Protein AF-A0A8J7X0L6-F1 (afdb_monomer)

Radius of gyration: 11.34 Å; Cα contacts (8 Å, |Δi|>4): 161; chains: 1; bounding box: 28×29×25 Å

Mean predicted aligned error: 4.9 Å

pLDDT: mean 85.19, std 8.52, range [57.56, 94.56]

Nearest PDB structures (foldseek):
  1t6e-assembly1_X  TM=5.611E-01  e=4.929E+00  Triticum aestivum
  3hd8-assembly1_A  TM=5.721E-01  e=6.328E+00  Triticum aestivum
  1t6g-assembly1_A  TM=5.700E-01  e=6.735E+00  Triticum aestivum

Solvent-accessible surface area (backbone atoms only — not comparable to full-atom values): 4694 Å² total; per-residue (Å²): 100,66,36,31,38,25,40,17,76,89,76,75,44,46,28,40,34,29,74,83,59,22,24,37,71,52,39,49,67,52,47,51,40,54,76,70,50,47,83,64,68,81,52,88,54,80,46,82,42,66,65,65,70,81,59,30,51,68,27,30,39,30,52,43,89,45,76,44,71,72,34,65,70,62,39,56,54,51,54,54,67,38,74,110

Foldseek 3Di:
DKWFWFQQPVVRFIWIDDAQAAIDTDALVNVVCVQVQHPCRPPDHPDRDDDRVVRHHTQWMDDRNDIDGPNPVVCVVVNVVRND

Sequence (84 aa):
MRSYFVHNTEQDADYIVIPGKTALAATPKVLSEFLYAADLSTWPTEFEPDEPHSFGQIVAVLDGDHLQIIDSDLWEERRRSLEW

Secondary structure (DSSP, 8-state):
-EEEEEEETTTTEEEEEETTTEEEE--HHHHHHHHTT--GGGS--SB----GGGSSEEEEEEETTEEEES-HHHHHHHHHHT--

Structure (mmCIF, N/CA/C/O backbone):
data_AF-A0A8J7X0L6-F1
#
_entry.id   AF-A0A8J7X0L6-F1
#
loop_
_atom_site.group_PDB
_atom_site.id
_atom_site.type_symbol
_atom_site.label_atom_id
_atom_site.label_alt_id
_atom_site.label_comp_id
_atom_site.label_asym_id
_atom_site.label_entity_id
_atom_site.label_seq_id
_atom_site.pdbx_PDB_ins_code
_atom_site.Cartn_x
_atom_site.Cartn_y
_atom_site.Cartn_z
_atom_site.occupancy
_atom_site.B_iso_or_equiv
_atom_site.auth_seq_id
_atom_site.auth_comp_id
_atom_site.auth_asym_id
_atom_site.auth_atom_id
_atom_site.pdbx_PDB_model_num
ATOM 1 N N . MET A 1 1 ? 9.226 -4.948 -9.560 1.00 78.00 1 MET A N 1
ATOM 2 C CA . MET A 1 1 ? 8.831 -5.630 -8.304 1.00 78.00 1 MET A CA 1
ATOM 3 C C . MET A 1 1 ? 7.380 -5.276 -8.046 1.00 78.00 1 MET A C 1
ATOM 5 O O . MET A 1 1 ? 7.018 -4.157 -8.385 1.00 78.00 1 MET A O 1
ATOM 9 N N . ARG A 1 2 ? 6.563 -6.204 -7.532 1.00 86.88 2 ARG A N 1
ATOM 10 C CA . ARG A 1 2 ? 5.136 -5.954 -7.314 1.00 86.88 2 ARG A CA 1
ATOM 11 C C . ARG A 1 2 ? 4.851 -5.606 -5.855 1.00 86.88 2 ARG A C 1
ATOM 13 O O . ARG A 1 2 ? 5.211 -6.382 -4.971 1.00 86.88 2 ARG A O 1
ATOM 20 N N . SER A 1 3 ? 4.201 -4.477 -5.627 1.00 90.50 3 SER A N 1
ATOM 21 C CA . SER A 1 3 ? 3.737 -3.998 -4.326 1.00 90.50 3 SER A CA 1
ATOM 22 C C . SER A 1 3 ? 2.258 -3.625 -4.404 1.00 90.50 3 SER A C 1
ATOM 24 O O . SER A 1 3 ? 1.721 -3.351 -5.476 1.00 90.50 3 SER A O 1
ATOM 26 N N . TYR A 1 4 ? 1.580 -3.657 -3.266 1.00 92.25 4 TYR A N 1
ATOM 27 C CA . TYR A 1 4 ? 0.132 -3.502 -3.178 1.00 92.25 4 TYR A CA 1
ATOM 28 C C . TYR A 1 4 ? -0.192 -2.434 -2.149 1.00 92.25 4 TYR A C 1
ATOM 30 O O . TYR A 1 4 ? 0.327 -2.489 -1.039 1.00 92.25 4 TYR A O 1
ATOM 38 N N . PHE A 1 5 ? -1.067 -1.501 -2.502 1.00 93.31 5 PHE A N 1
ATOM 39 C CA . PHE A 1 5 ? -1.747 -0.661 -1.527 1.00 93.31 5 PHE A CA 1
ATOM 40 C C . PHE A 1 5 ? -3.002 -1.401 -1.072 1.00 93.31 5 PHE A C 1
ATOM 42 O O . PHE A 1 5 ? -3.890 -1.684 -1.883 1.00 93.31 5 PHE A O 1
ATOM 49 N N . VAL A 1 6 ? -3.064 -1.721 0.213 1.00 92.94 6 VAL A N 1
ATOM 50 C CA . VAL A 1 6 ? -4.147 -2.483 0.831 1.00 92.94 6 VAL A CA 1
ATOM 51 C C . VAL A 1 6 ? -4.789 -1.639 1.919 1.00 92.94 6 VAL A C 1
ATOM 53 O O . VAL A 1 6 ? -4.106 -1.160 2.820 1.00 92.94 6 VAL A O 1
ATOM 56 N N . HIS A 1 7 ? -6.105 -1.492 1.849 1.00 92.69 7 HIS A N 1
ATOM 57 C CA . HIS A 1 7 ? -6.904 -0.901 2.908 1.00 92.69 7 HIS A CA 1
ATOM 58 C C . HIS A 1 7 ? -7.453 -2.015 3.809 1.00 92.69 7 HIS A C 1
ATOM 60 O O . HIS A 1 7 ? -8.239 -2.859 3.368 1.00 92.69 7 HIS A O 1
ATOM 66 N N . ASN A 1 8 ? -7.033 -2.035 5.072 1.00 90.31 8 ASN A N 1
ATOM 67 C CA . ASN A 1 8 ? -7.572 -2.925 6.090 1.00 90.31 8 ASN A CA 1
ATOM 68 C C . ASN A 1 8 ? -8.850 -2.313 6.673 1.00 90.31 8 ASN A C 1
ATOM 70 O O . ASN A 1 8 ? -8.800 -1.422 7.520 1.00 90.31 8 ASN A O 1
ATOM 74 N N . THR A 1 9 ? -9.998 -2.835 6.248 1.00 85.12 9 THR A N 1
ATOM 75 C CA . THR A 1 9 ? -11.320 -2.365 6.684 1.00 85.12 9 THR A CA 1
ATOM 76 C C . THR A 1 9 ? -11.631 -2.670 8.150 1.00 85.12 9 THR A C 1
ATOM 78 O O . THR A 1 9 ? -12.477 -2.007 8.738 1.00 85.12 9 THR A O 1
ATOM 81 N N . GLU A 1 10 ? -11.002 -3.687 8.748 1.00 86.31 10 GLU A N 1
ATOM 82 C CA . GLU A 1 10 ? -11.252 -4.063 10.149 1.00 86.31 10 GLU A CA 1
ATOM 83 C C . GLU A 1 10 ? -10.572 -3.101 11.126 1.00 86.31 10 GLU A C 1
ATOM 85 O O . GLU A 1 10 ? -11.127 -2.785 12.177 1.00 86.31 10 GLU A O 1
ATOM 90 N N . GLN A 1 11 ? -9.374 -2.637 10.773 1.00 84.50 11 GLN A N 1
ATOM 91 C CA . GLN A 1 11 ? -8.578 -1.709 11.579 1.00 84.50 11 GLN A CA 1
ATOM 92 C C . GLN A 1 11 ? -8.719 -0.249 11.129 1.00 84.50 11 GLN A C 1
ATOM 94 O O . GLN A 1 11 ? -8.171 0.629 11.790 1.00 84.50 11 GLN A O 1
ATOM 99 N N . ASP A 1 12 ? -9.433 -0.004 10.023 1.00 87.12 12 ASP A N 1
ATOM 100 C CA . ASP A 1 12 ? -9.486 1.282 9.313 1.00 87.12 12 ASP A CA 1
ATOM 101 C C . ASP A 1 12 ? -8.078 1.868 9.109 1.00 87.12 12 ASP A C 1
ATOM 103 O O . ASP A 1 12 ? -7.779 3.008 9.458 1.00 87.12 12 ASP A O 1
ATOM 107 N N . ALA A 1 13 ? -7.179 1.032 8.588 1.00 88.50 13 ALA A N 1
ATOM 108 C CA . ALA A 1 13 ? -5.766 1.352 8.426 1.00 88.50 13 ALA A CA 1
ATOM 109 C C . ALA A 1 13 ? -5.266 0.938 7.043 1.00 88.50 13 ALA A C 1
ATOM 111 O O . ALA A 1 13 ? -5.686 -0.075 6.486 1.00 88.50 13 ALA A O 1
ATOM 112 N N . ASP A 1 14 ? -4.336 1.711 6.496 1.00 91.62 14 ASP A N 1
ATOM 113 C CA . ASP A 1 14 ? -3.788 1.497 5.163 1.00 91.62 14 ASP A CA 1
ATOM 114 C C . ASP A 1 14 ? -2.376 0.912 5.248 1.00 91.62 14 ASP A C 1
ATOM 116 O O . ASP A 1 14 ? -1.582 1.288 6.113 1.00 91.62 14 ASP A O 1
ATOM 120 N N . TYR A 1 15 ? -2.042 0.007 4.331 1.00 90.94 15 TYR A N 1
ATOM 121 C CA . TYR A 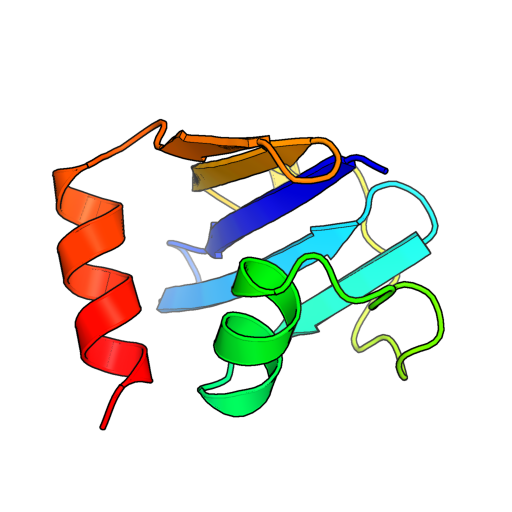1 15 ? -0.759 -0.688 4.294 1.00 90.94 15 TYR A CA 1
ATOM 122 C C . TYR A 1 15 ? -0.207 -0.786 2.874 1.00 90.94 15 TYR A C 1
ATOM 124 O O . TYR A 1 15 ? -0.939 -0.992 1.907 1.00 90.94 15 TYR A O 1
ATOM 132 N N . ILE A 1 16 ? 1.117 -0.713 2.756 1.00 91.12 16 ILE A N 1
ATOM 133 C CA . ILE A 1 16 ? 1.852 -1.129 1.565 1.00 91.12 16 ILE A CA 1
ATOM 134 C C . ILE A 1 16 ? 2.412 -2.524 1.811 1.00 91.12 16 ILE A C 1
ATOM 136 O O . ILE A 1 16 ? 3.257 -2.717 2.685 1.00 91.12 16 ILE A O 1
ATOM 140 N N . VAL A 1 17 ? 1.963 -3.494 1.020 1.00 90.31 17 VAL A N 1
ATOM 141 C CA . VAL A 1 17 ? 2.357 -4.899 1.135 1.00 90.31 17 VAL A CA 1
ATOM 142 C C . VAL A 1 17 ? 3.256 -5.287 -0.033 1.00 90.31 17 VAL A C 1
ATOM 144 O O . VAL A 1 17 ? 2.916 -5.099 -1.202 1.00 90.31 17 VAL A O 1
ATOM 147 N N . ILE A 1 18 ? 4.407 -5.871 0.283 1.00 88.50 18 ILE A N 1
ATOM 148 C CA . ILE A 1 18 ? 5.337 -6.493 -0.659 1.00 88.50 18 ILE A CA 1
ATOM 149 C C . ILE A 1 18 ? 5.361 -7.988 -0.331 1.00 88.50 18 ILE A C 1
ATOM 151 O O . ILE A 1 18 ? 5.973 -8.378 0.671 1.00 88.50 18 ILE A O 1
ATOM 155 N N . PRO A 1 19 ? 4.700 -8.837 -1.140 1.00 84.25 19 PRO A N 1
ATOM 156 C CA . PRO A 1 19 ? 4.534 -10.246 -0.810 1.00 84.25 19 PRO A CA 1
ATOM 157 C C . PRO A 1 19 ? 5.866 -10.950 -0.573 1.00 84.25 19 PRO A C 1
ATOM 159 O O . PRO A 1 19 ? 6.806 -10.804 -1.360 1.00 84.25 19 PRO A O 1
ATOM 162 N N . GLY A 1 20 ? 5.935 -11.713 0.519 1.00 79.50 20 GLY A N 1
ATOM 163 C CA . GLY A 1 20 ? 7.128 -12.463 0.908 1.00 79.50 20 GLY A CA 1
ATOM 164 C C . GLY A 1 20 ? 8.318 -11.599 1.335 1.00 79.50 20 GLY A C 1
ATOM 165 O O . GLY A 1 20 ? 9.429 -12.120 1.418 1.00 79.50 20 GLY A O 1
ATOM 166 N N . LYS A 1 21 ? 8.122 -10.292 1.566 1.00 83.69 21 LYS A N 1
ATOM 167 C CA . LYS A 1 21 ? 9.185 -9.392 2.029 1.00 83.69 21 LYS A CA 1
ATOM 168 C C . LYS A 1 21 ? 8.780 -8.535 3.226 1.00 83.69 21 LYS A C 1
ATOM 170 O O . LYS A 1 21 ? 9.413 -8.627 4.271 1.00 83.69 21 LYS A O 1
ATOM 175 N N . THR A 1 22 ? 7.783 -7.664 3.077 1.00 86.50 22 THR A N 1
ATOM 176 C CA . THR A 1 22 ? 7.442 -6.683 4.120 1.00 86.50 22 THR A CA 1
ATOM 177 C C . THR A 1 22 ? 6.049 -6.102 3.935 1.00 86.50 22 THR A C 1
ATOM 179 O O . THR A 1 22 ? 5.579 -5.960 2.804 1.00 86.50 22 THR A O 1
ATOM 182 N N . ALA A 1 23 ? 5.398 -5.759 5.043 1.00 87.62 23 ALA A N 1
ATOM 183 C CA . ALA A 1 23 ? 4.242 -4.881 5.077 1.00 87.62 23 ALA A CA 1
ATOM 184 C C . ALA A 1 23 ? 4.556 -3.669 5.958 1.00 87.62 23 ALA A C 1
ATOM 186 O O . ALA A 1 23 ? 5.119 -3.801 7.050 1.00 87.62 23 ALA A O 1
ATOM 187 N N . LEU A 1 24 ? 4.195 -2.495 5.453 1.00 89.19 24 LEU A N 1
ATOM 188 C CA . LEU A 1 24 ? 4.456 -1.197 6.066 1.00 89.19 24 LEU A CA 1
ATOM 189 C C . LEU A 1 24 ? 3.133 -0.450 6.199 1.00 89.19 24 LEU A C 1
ATOM 191 O O . LEU A 1 24 ? 2.369 -0.427 5.232 1.00 89.19 24 LEU A O 1
ATOM 195 N N . ALA A 1 25 ? 2.865 0.202 7.328 1.00 90.19 25 ALA A N 1
ATOM 196 C CA . ALA A 1 25 ? 1.755 1.144 7.405 1.00 90.19 25 ALA A CA 1
ATOM 197 C C . ALA A 1 25 ? 1.926 2.244 6.347 1.00 90.19 25 ALA A C 1
ATOM 199 O O . ALA A 1 25 ? 3.001 2.842 6.185 1.00 90.19 25 ALA A O 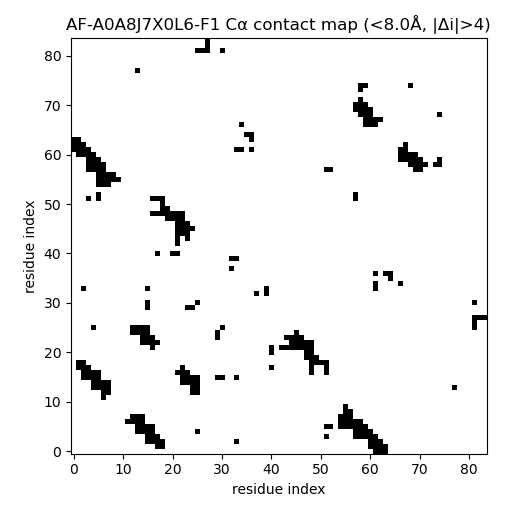1
ATOM 200 N N . ALA A 1 26 ? 0.857 2.515 5.605 1.00 89.31 26 ALA A N 1
ATOM 201 C CA . ALA A 1 26 ? 0.832 3.570 4.614 1.00 89.31 26 ALA A CA 1
ATOM 202 C C . ALA A 1 26 ? 0.791 4.913 5.347 1.00 89.31 26 ALA A C 1
ATOM 204 O O . ALA A 1 26 ? -0.237 5.383 5.813 1.00 89.31 26 ALA A O 1
ATOM 205 N N . THR A 1 27 ? 1.964 5.520 5.475 1.00 90.00 27 THR A N 1
ATOM 206 C CA . THR A 1 27 ? 2.149 6.896 5.943 1.00 90.00 27 THR A CA 1
ATOM 207 C C . THR A 1 27 ? 2.360 7.815 4.738 1.00 90.00 27 THR A C 1
ATOM 209 O O . THR A 1 27 ? 2.721 7.313 3.670 1.00 90.00 27 THR A O 1
ATOM 212 N N . PRO A 1 28 ? 2.248 9.151 4.879 1.00 90.06 28 PRO A N 1
ATOM 213 C CA . PRO A 1 28 ? 2.534 10.082 3.780 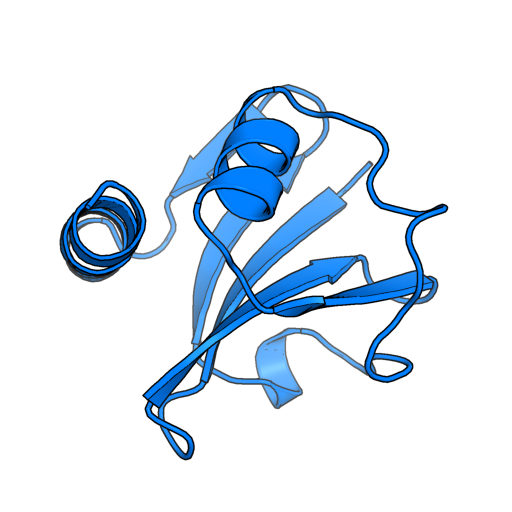1.00 90.06 28 PRO A CA 1
ATOM 214 C C . PRO A 1 28 ? 3.891 9.812 3.106 1.00 90.06 28 PRO A C 1
ATOM 216 O O . PRO A 1 28 ? 4.020 9.806 1.882 1.00 90.06 28 PRO A O 1
ATOM 219 N N . LYS A 1 29 ? 4.911 9.503 3.920 1.00 89.38 29 LYS A N 1
ATOM 220 C CA . LYS A 1 29 ? 6.254 9.156 3.445 1.00 89.38 29 LYS A CA 1
ATOM 221 C C . LYS A 1 29 ? 6.262 7.832 2.679 1.00 89.38 29 LYS A C 1
ATOM 223 O O . LYS A 1 29 ? 6.789 7.781 1.576 1.00 89.38 29 LYS A O 1
ATOM 228 N N . VAL A 1 30 ? 5.694 6.772 3.253 1.00 90.00 30 VAL A N 1
ATOM 229 C CA . VAL A 1 30 ? 5.679 5.435 2.633 1.00 90.00 30 VAL A CA 1
ATOM 230 C C . VAL A 1 30 ? 4.861 5.435 1.340 1.00 90.00 30 VAL A C 1
ATOM 232 O O . VAL A 1 30 ? 5.291 4.847 0.353 1.00 90.00 30 VAL A O 1
ATOM 235 N N . LEU A 1 31 ? 3.729 6.141 1.312 1.00 90.25 31 LEU A N 1
ATOM 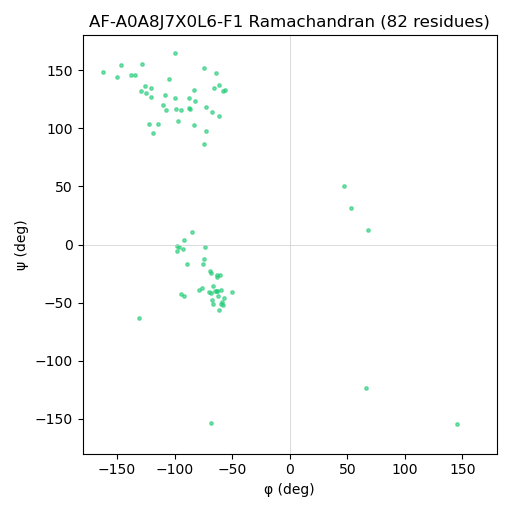236 C CA . LEU A 1 31 ? 2.907 6.310 0.117 1.00 90.25 31 LEU A CA 1
ATOM 237 C C . LEU A 1 31 ? 3.664 7.047 -0.991 1.00 90.25 31 LEU A C 1
ATOM 239 O O . LEU A 1 31 ? 3.626 6.620 -2.141 1.00 90.25 31 LEU A O 1
ATOM 243 N N . SER A 1 32 ? 4.378 8.124 -0.653 1.00 90.25 32 SER A N 1
ATOM 244 C CA . SER A 1 32 ? 5.235 8.828 -1.611 1.00 90.25 32 SER A CA 1
ATOM 245 C C . SER A 1 32 ? 6.289 7.886 -2.196 1.00 90.25 32 SER A C 1
ATOM 247 O O . SER A 1 32 ? 6.388 7.758 -3.411 1.00 90.25 32 SER A O 1
ATOM 249 N N . GLU A 1 33 ? 7.042 7.179 -1.353 1.00 90.31 33 GLU A N 1
ATOM 250 C CA . GLU A 1 33 ? 8.072 6.229 -1.799 1.00 90.31 33 GLU A CA 1
ATOM 251 C C . GLU A 1 33 ? 7.490 5.103 -2.669 1.00 90.31 33 GLU A C 1
ATOM 253 O O . GLU A 1 33 ? 8.078 4.737 -3.686 1.00 90.31 33 GLU A O 1
ATOM 258 N N . PHE A 1 34 ? 6.305 4.598 -2.316 1.00 88.62 34 PHE A N 1
ATOM 259 C CA . PHE A 1 34 ? 5.556 3.644 -3.130 1.00 88.62 34 PHE A CA 1
ATOM 260 C C . PHE A 1 34 ? 5.248 4.225 -4.515 1.00 88.62 34 PHE A C 1
ATOM 262 O O . PHE A 1 34 ? 5.566 3.598 -5.517 1.00 88.62 34 PHE A O 1
ATOM 269 N N . LEU A 1 35 ? 4.710 5.443 -4.604 1.00 87.50 35 LEU A N 1
ATOM 270 C CA . LEU A 1 35 ? 4.385 6.085 -5.886 1.00 87.50 35 LEU A CA 1
ATOM 271 C C . LEU A 1 35 ? 5.610 6.352 -6.772 1.00 87.50 35 LEU A C 1
ATOM 273 O O . LEU A 1 35 ? 5.481 6.351 -7.994 1.00 87.50 35 LEU A O 1
ATOM 277 N N . TYR A 1 36 ? 6.788 6.547 -6.178 1.00 87.25 36 TYR A N 1
ATOM 278 C CA . TYR A 1 36 ? 8.056 6.687 -6.901 1.00 87.25 36 TYR A CA 1
ATOM 279 C C . TYR A 1 36 ? 8.731 5.348 -7.237 1.00 87.25 36 TYR A C 1
ATOM 281 O O . TYR A 1 36 ? 9.889 5.346 -7.653 1.00 87.25 36 TYR A O 1
ATOM 289 N N . ALA A 1 37 ? 8.037 4.219 -7.052 1.00 79.56 37 ALA A N 1
ATOM 290 C CA . ALA A 1 37 ? 8.573 2.876 -7.275 1.00 79.56 37 ALA A CA 1
ATOM 291 C C . ALA A 1 37 ? 9.890 2.606 -6.521 1.00 79.56 37 ALA A C 1
ATOM 293 O O . ALA A 1 37 ? 10.741 1.835 -6.976 1.00 79.56 37 ALA A O 1
ATOM 294 N N . ALA A 1 38 ? 10.063 3.227 -5.348 1.00 80.00 38 ALA A N 1
ATOM 295 C CA . ALA A 1 38 ? 11.223 2.992 -4.504 1.00 80.00 38 ALA A CA 1
ATOM 296 C C . ALA A 1 38 ? 11.244 1.538 -4.007 1.00 80.00 38 ALA A C 1
ATOM 298 O O . ALA A 1 38 ? 10.203 0.922 -3.751 1.00 80.00 38 ALA A O 1
ATOM 299 N N . ASP A 1 39 ? 12.445 0.981 -3.819 1.00 81.25 39 ASP A N 1
ATOM 300 C CA . ASP A 1 39 ? 12.582 -0.347 -3.224 1.00 81.25 39 ASP A CA 1
ATOM 301 C C . ASP A 1 39 ? 12.320 -0.282 -1.712 1.00 81.25 39 ASP A C 1
ATOM 303 O O . ASP A 1 39 ? 13.218 -0.137 -0.883 1.00 81.25 39 ASP A O 1
ATOM 307 N N . LEU A 1 40 ? 11.044 -0.401 -1.355 1.00 82.25 40 LEU A N 1
ATOM 308 C CA . LEU A 1 40 ? 10.573 -0.450 0.028 1.00 82.25 40 LEU A CA 1
ATOM 309 C C . LEU A 1 40 ? 10.887 -1.787 0.714 1.00 82.25 40 LEU A C 1
ATOM 311 O O . LEU A 1 40 ? 10.612 -1.962 1.895 1.00 82.25 40 LEU A O 1
ATOM 315 N N . SER A 1 41 ? 11.483 -2.748 0.005 1.00 77.19 41 SER A N 1
ATOM 316 C CA . SER A 1 41 ? 11.647 -4.102 0.529 1.00 77.19 41 SER A CA 1
ATOM 317 C C . SER A 1 41 ? 12.726 -4.273 1.590 1.00 77.19 41 SER A C 1
ATOM 319 O O . SER A 1 41 ? 12.779 -5.306 2.251 1.00 77.19 41 SER A O 1
ATOM 321 N N . THR A 1 42 ? 13.569 -3.260 1.758 1.00 78.88 42 THR A N 1
ATOM 322 C CA . THR A 1 42 ? 14.621 -3.205 2.781 1.00 78.88 42 THR A CA 1
ATOM 323 C C . THR A 1 42 ? 14.205 -2.419 4.024 1.00 78.88 42 THR A C 1
ATOM 325 O O . THR A 1 42 ? 14.992 -2.291 4.963 1.00 78.88 42 THR A O 1
ATOM 328 N N . TRP A 1 43 ? 12.989 -1.868 4.037 1.00 82.19 43 TRP A N 1
ATOM 329 C CA . TRP A 1 43 ? 12.503 -1.051 5.141 1.00 82.19 43 TRP A CA 1
ATOM 330 C C . TRP A 1 43 ? 12.139 -1.919 6.350 1.00 82.19 43 TRP A C 1
ATOM 332 O O . TRP A 1 43 ? 11.801 -3.093 6.182 1.00 82.19 43 TRP A O 1
ATOM 342 N N . PRO A 1 44 ? 12.226 -1.364 7.574 1.00 71.81 44 PRO A N 1
ATOM 343 C CA . PRO A 1 44 ? 11.869 -2.094 8.780 1.00 71.81 44 PRO A CA 1
ATOM 344 C C . PRO A 1 44 ? 10.395 -2.496 8.716 1.00 71.81 44 PRO A C 1
ATOM 346 O O . PRO A 1 44 ? 9.503 -1.654 8.762 1.00 71.81 44 PRO A O 1
ATOM 349 N N . THR A 1 45 ? 10.180 -3.798 8.578 1.00 69.19 45 THR A N 1
ATOM 350 C CA . THR A 1 45 ? 8.871 -4.435 8.514 1.00 69.19 45 THR A CA 1
ATOM 351 C C . THR A 1 45 ? 8.134 -4.294 9.841 1.00 69.19 45 THR A C 1
ATOM 353 O O . THR A 1 45 ? 8.716 -4.569 10.891 1.00 69.19 45 THR A O 1
ATOM 356 N N . GLU A 1 46 ? 6.851 -3.929 9.804 1.00 65.69 46 GLU A N 1
ATOM 357 C CA . GLU A 1 46 ? 6.006 -3.989 11.005 1.00 65.69 46 GLU A CA 1
ATOM 358 C C . GLU A 1 46 ? 5.543 -5.426 11.280 1.00 65.69 46 GLU A C 1
ATOM 360 O O . GLU A 1 46 ? 5.575 -5.862 12.428 1.00 65.69 46 GLU A O 1
ATOM 365 N N . PHE A 1 47 ? 5.204 -6.191 10.232 1.00 69.38 47 PHE A N 1
ATOM 366 C CA . PHE A 1 47 ? 4.841 -7.615 10.305 1.00 69.38 47 PHE A CA 1
ATOM 367 C C . PHE A 1 47 ? 5.217 -8.347 9.008 1.00 69.38 47 PHE A C 1
ATOM 369 O O . PHE A 1 47 ? 5.112 -7.759 7.933 1.00 69.38 47 PHE A O 1
ATOM 376 N N . GLU A 1 48 ? 5.654 -9.611 9.078 1.00 64.88 48 GLU A N 1
ATOM 377 C CA . GLU A 1 48 ? 5.866 -10.440 7.879 1.00 64.88 48 GLU A CA 1
ATOM 378 C C . GLU A 1 48 ? 4.509 -10.733 7.220 1.00 64.88 48 GLU A C 1
ATOM 380 O O . GLU A 1 48 ? 3.678 -11.396 7.844 1.00 64.88 48 GLU A O 1
ATOM 385 N N . PRO A 1 49 ? 4.234 -10.230 6.001 1.00 63.59 49 PRO A N 1
ATOM 386 C CA . PRO A 1 49 ? 2.925 -10.421 5.413 1.00 63.59 49 PRO A CA 1
ATOM 387 C C . PRO A 1 49 ? 2.794 -11.773 4.715 1.00 63.59 49 PRO A C 1
ATOM 389 O O . PRO A 1 49 ? 3.625 -12.139 3.879 1.00 63.59 49 PRO A O 1
ATOM 392 N N . ASP A 1 50 ? 1.684 -12.450 5.006 1.00 67.94 50 ASP A N 1
ATOM 393 C CA . ASP A 1 50 ? 1.084 -13.479 4.154 1.00 67.94 50 ASP A CA 1
ATOM 394 C C . ASP A 1 50 ? 0.519 -12.851 2.850 1.00 67.94 50 ASP A C 1
ATOM 396 O O . ASP A 1 50 ? 0.999 -11.825 2.357 1.00 67.94 50 ASP A O 1
ATOM 400 N N . GLU A 1 51 ? -0.491 -13.462 2.227 1.00 72.06 51 GLU A N 1
ATOM 401 C CA . GLU A 1 51 ? -1.103 -12.936 1.004 1.00 72.06 51 GLU A CA 1
ATOM 402 C C . GLU A 1 51 ? -1.736 -11.542 1.219 1.00 72.06 51 GLU A C 1
ATOM 404 O O . GLU A 1 51 ? -2.446 -11.330 2.202 1.00 72.06 51 GLU A O 1
ATOM 409 N N . PRO A 1 52 ? -1.564 -10.584 0.283 1.00 68.00 52 PRO A N 1
ATOM 410 C CA . PRO A 1 52 ? -2.054 -9.207 0.434 1.00 68.00 52 PRO A CA 1
ATOM 411 C C . PRO A 1 52 ? -3.578 -9.110 0.598 1.00 68.00 52 PRO A C 1
ATOM 413 O O . PRO A 1 52 ? -4.069 -8.184 1.234 1.00 68.00 52 PRO A O 1
ATOM 416 N N .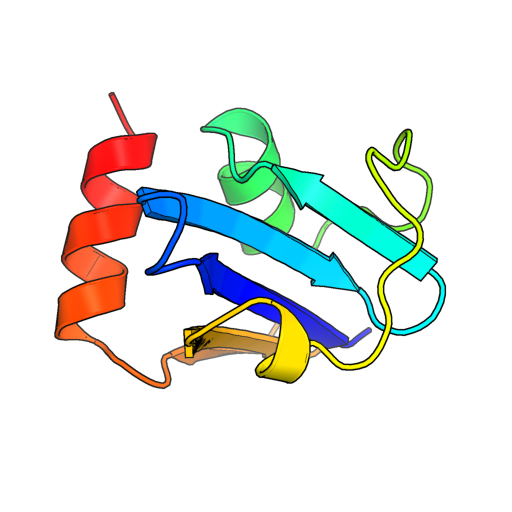 HIS A 1 53 ? -4.326 -10.087 0.082 1.00 70.50 53 HIS A N 1
ATOM 417 C CA . HIS A 1 53 ? -5.779 -10.180 0.250 1.00 70.50 53 HIS A CA 1
ATOM 418 C C . HIS A 1 53 ? -6.200 -10.510 1.690 1.00 70.50 53 HIS A C 1
ATOM 420 O O . HIS A 1 53 ? -7.320 -10.196 2.083 1.00 70.50 53 HIS A O 1
ATOM 426 N N . SER A 1 54 ? -5.317 -11.120 2.484 1.00 73.75 54 SER A N 1
ATOM 427 C CA . SER A 1 54 ? -5.577 -11.427 3.895 1.00 73.75 54 SER A CA 1
ATOM 428 C C . SER A 1 54 ? -5.497 -10.188 4.789 1.00 73.75 54 SER A C 1
ATOM 430 O O . SER A 1 54 ? -5.989 -10.219 5.911 1.00 73.75 54 SER A O 1
ATOM 432 N N . PHE A 1 55 ? -4.896 -9.096 4.304 1.00 72.25 55 PHE A N 1
ATOM 433 C CA . PHE A 1 55 ? -4.772 -7.833 5.039 1.00 72.25 55 PHE A CA 1
ATOM 434 C C . PHE A 1 55 ? -5.951 -6.887 4.820 1.00 72.25 55 PHE A C 1
ATOM 436 O O . PHE A 1 55 ? -6.115 -5.946 5.593 1.00 72.25 55 PHE A O 1
ATOM 443 N N . GLY A 1 56 ? -6.756 -7.108 3.780 1.00 85.19 56 GLY A N 1
ATOM 444 C CA . GLY A 1 56 ? -7.892 -6.258 3.456 1.00 85.19 56 GLY A CA 1
ATOM 445 C C . GLY A 1 56 ? -8.130 -6.117 1.958 1.00 85.19 56 GLY A C 1
ATOM 446 O O . GLY A 1 56 ? -7.773 -6.978 1.150 1.00 85.19 56 GLY A O 1
ATOM 447 N N . GLN A 1 57 ? -8.756 -5.006 1.583 1.00 90.50 57 GLN A N 1
ATOM 448 C CA . GLN A 1 57 ? -9.104 -4.697 0.205 1.00 90.50 57 GLN A CA 1
ATOM 449 C C . GLN A 1 57 ? -7.903 -4.105 -0.536 1.00 90.50 57 GLN A C 1
ATOM 451 O O . GLN A 1 57 ? -7.352 -3.080 -0.142 1.00 90.50 57 GLN A O 1
ATOM 456 N N . ILE A 1 58 ? -7.516 -4.724 -1.651 1.00 92.06 58 ILE A N 1
ATOM 457 C CA . ILE A 1 58 ? -6.483 -4.176 -2.536 1.00 92.06 58 ILE A CA 1
ATOM 458 C C . ILE A 1 58 ? -7.066 -2.981 -3.290 1.00 92.06 58 ILE A C 1
ATOM 460 O O . ILE A 1 58 ? -8.002 -3.128 -4.073 1.00 92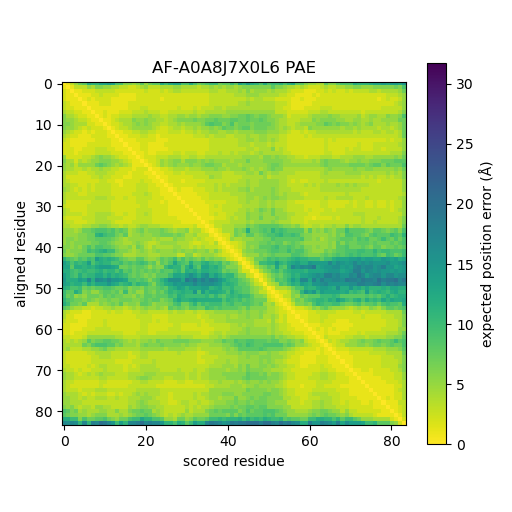.06 58 ILE A O 1
ATOM 464 N N . VAL A 1 59 ? -6.477 -1.810 -3.076 1.00 94.00 59 VAL A N 1
ATOM 465 C CA . VAL A 1 59 ? -6.895 -0.544 -3.692 1.00 94.00 59 VAL A CA 1
ATOM 466 C C . VAL A 1 59 ? -6.094 -0.274 -4.959 1.00 94.00 59 VAL A C 1
ATOM 468 O O . VAL A 1 59 ? -6.645 0.137 -5.979 1.00 94.00 59 VAL A O 1
ATOM 471 N N . ALA A 1 60 ? -4.785 -0.523 -4.911 1.00 94.06 60 ALA A N 1
ATOM 472 C CA . ALA A 1 60 ? -3.885 -0.324 -6.036 1.00 94.06 60 ALA A CA 1
ATOM 473 C C . ALA A 1 60 ? -2.755 -1.354 -6.031 1.00 94.06 60 ALA A C 1
ATOM 475 O O . ALA A 1 60 ? -2.362 -1.886 -4.992 1.00 94.06 60 ALA A O 1
ATOM 476 N N . VAL A 1 61 ? -2.212 -1.612 -7.212 1.00 93.44 61 VAL A N 1
ATOM 477 C CA . VAL A 1 61 ? -1.067 -2.487 -7.442 1.00 93.44 61 VAL A CA 1
ATOM 478 C C . VAL A 1 61 ? -0.020 -1.688 -8.193 1.00 93.44 61 VAL A C 1
ATOM 480 O O . VAL A 1 61 ? -0.322 -1.068 -9.207 1.00 93.44 61 VAL A O 1
ATOM 483 N N . LEU A 1 62 ? 1.213 -1.718 -7.717 1.00 91.19 62 LEU A N 1
ATOM 484 C CA . LEU A 1 62 ? 2.356 -1.162 -8.418 1.00 91.19 62 LEU A CA 1
ATOM 485 C C . LEU A 1 62 ? 3.241 -2.310 -8.894 1.00 91.19 62 LEU A C 1
ATOM 487 O O . LEU A 1 62 ? 3.726 -3.104 -8.090 1.00 91.19 62 LEU A O 1
ATOM 491 N N . ASP A 1 63 ? 3.442 -2.415 -10.203 1.00 89.44 63 ASP A N 1
ATOM 492 C CA . ASP A 1 63 ? 4.294 -3.423 -10.833 1.00 89.44 63 ASP A CA 1
ATOM 493 C C . ASP A 1 63 ? 5.431 -2.719 -11.588 1.00 89.44 63 ASP A C 1
ATOM 495 O O . ASP A 1 63 ? 5.262 -2.232 -12.705 1.00 89.44 63 ASP A O 1
ATOM 499 N N . GLY A 1 64 ? 6.592 -2.595 -10.934 1.00 84.06 64 GLY A N 1
ATOM 500 C CA . GLY A 1 64 ? 7.663 -1.721 -11.433 1.00 84.06 64 GLY A CA 1
ATOM 501 C C . GLY A 1 64 ? 7.232 -0.254 -11.371 1.00 84.06 64 GLY A C 1
ATOM 502 O O . GLY A 1 64 ? 6.845 0.209 -10.307 1.00 84.06 64 GLY A O 1
ATOM 503 N N . ASP A 1 65 ? 7.265 0.449 -12.501 1.00 84.62 65 ASP A N 1
ATOM 504 C CA . ASP A 1 65 ? 6.802 1.840 -12.633 1.00 84.62 65 ASP A CA 1
ATOM 505 C C . ASP A 1 65 ? 5.322 1.947 -13.051 1.00 84.62 65 ASP A C 1
ATOM 507 O O . ASP A 1 65 ? 4.812 3.037 -13.316 1.00 84.62 65 ASP A O 1
ATOM 511 N N . HIS A 1 66 ? 4.617 0.816 -13.166 1.00 89.12 66 HIS A N 1
ATOM 512 C CA . HIS A 1 66 ? 3.221 0.798 -13.584 1.00 89.12 66 HIS A CA 1
ATOM 513 C C . HIS A 1 66 ? 2.283 0.726 -12.380 1.00 89.12 66 HIS A C 1
ATOM 515 O O . HIS A 1 66 ? 2.136 -0.329 -11.759 1.00 89.12 66 HIS A O 1
ATOM 521 N N . LEU A 1 67 ? 1.629 1.848 -12.068 1.00 91.56 67 LEU A N 1
ATOM 522 C CA . LEU A 1 67 ? 0.569 1.907 -11.066 1.00 91.56 67 LEU A CA 1
ATOM 523 C C . LEU A 1 67 ? -0.779 1.561 -11.705 1.00 91.56 67 LEU A C 1
ATOM 525 O O . LEU A 1 67 ? -1.284 2.292 -12.558 1.00 91.56 67 LEU A O 1
ATOM 529 N N . GLN A 1 68 ? -1.380 0.473 -11.245 1.00 94.00 68 GLN A N 1
ATOM 530 C CA . GLN A 1 68 ? -2.730 0.055 -11.585 1.00 94.00 68 GLN A CA 1
ATOM 531 C C . GLN A 1 68 ? -3.653 0.283 -10.385 1.00 94.00 68 GLN A C 1
ATOM 533 O O . GLN A 1 68 ? -3.508 -0.350 -9.342 1.00 94.00 68 GLN A O 1
ATOM 538 N N . ILE A 1 69 ? -4.632 1.168 -10.543 1.00 94.56 69 ILE A N 1
ATOM 539 C CA . ILE A 1 69 ? -5.656 1.424 -9.526 1.00 94.56 69 ILE A CA 1
ATOM 540 C C . ILE A 1 69 ? -6.801 0.427 -9.744 1.00 94.56 69 ILE A C 1
ATOM 542 O O . ILE A 1 69 ? -7.311 0.307 -10.859 1.00 94.56 69 ILE A O 1
ATOM 546 N N . ILE A 1 70 ? -7.162 -0.317 -8.700 1.00 94.19 70 ILE A N 1
ATOM 547 C CA . ILE A 1 70 ? -8.226 -1.332 -8.716 1.00 94.19 70 ILE A CA 1
ATOM 548 C C . ILE A 1 70 ? -9.556 -0.713 -8.288 1.00 94.19 70 ILE A C 1
ATOM 550 O O . ILE A 1 70 ? -10.573 -0.949 -8.935 1.00 94.19 70 ILE A O 1
ATOM 554 N N . ASP A 1 71 ? -9.529 0.103 -7.234 1.00 93.25 71 ASP A N 1
ATOM 555 C CA . ASP A 1 71 ? -10.682 0.847 -6.727 1.00 93.25 71 ASP A CA 1
ATOM 556 C C . ASP A 1 71 ? -10.352 2.343 -6.731 1.00 93.25 71 ASP A C 1
ATOM 558 O O . ASP A 1 71 ? -9.560 2.823 -5.919 1.00 93.25 71 ASP A O 1
ATOM 562 N N . SER A 1 72 ? -10.896 3.068 -7.710 1.00 92.00 72 SER A N 1
ATOM 563 C CA . SER A 1 72 ? -10.601 4.487 -7.926 1.00 92.00 72 SER A CA 1
ATOM 564 C C . SER A 1 72 ? -11.143 5.385 -6.823 1.00 92.00 72 SER A C 1
ATOM 566 O O . SER A 1 72 ? -10.438 6.295 -6.391 1.00 92.00 72 SER A O 1
ATOM 568 N N . ASP A 1 73 ? -12.362 5.122 -6.355 1.00 93.19 73 ASP A N 1
ATO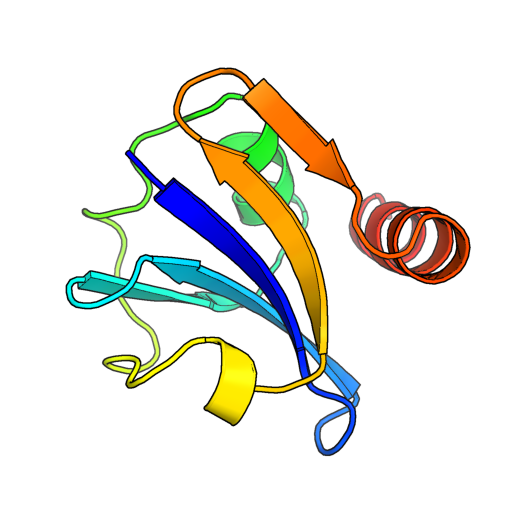M 569 C CA . ASP A 1 73 ? -13.014 5.932 -5.328 1.00 93.19 73 ASP A CA 1
ATOM 570 C C . ASP A 1 73 ? -12.283 5.785 -3.990 1.00 93.19 73 ASP A C 1
ATOM 572 O O . ASP A 1 73 ? -11.911 6.782 -3.363 1.00 93.19 73 ASP A O 1
ATOM 576 N N . LEU A 1 74 ? -11.983 4.542 -3.595 1.00 91.19 74 LEU A N 1
ATOM 577 C CA . LEU A 1 74 ? -11.244 4.269 -2.364 1.00 91.19 74 LEU A CA 1
ATOM 578 C C . LEU A 1 74 ? -9.798 4.774 -2.448 1.00 91.19 74 LEU A C 1
ATOM 580 O O . LEU A 1 74 ? -9.265 5.294 -1.469 1.00 91.19 74 LEU A O 1
ATOM 584 N N . TRP A 1 75 ? -9.167 4.683 -3.622 1.00 92.44 75 TRP A N 1
ATOM 585 C CA . TRP A 1 75 ? -7.840 5.252 -3.852 1.00 92.44 75 TRP A CA 1
ATOM 586 C C . TRP A 1 75 ? -7.815 6.759 -3.622 1.00 92.44 75 TRP A C 1
ATOM 588 O O . TRP 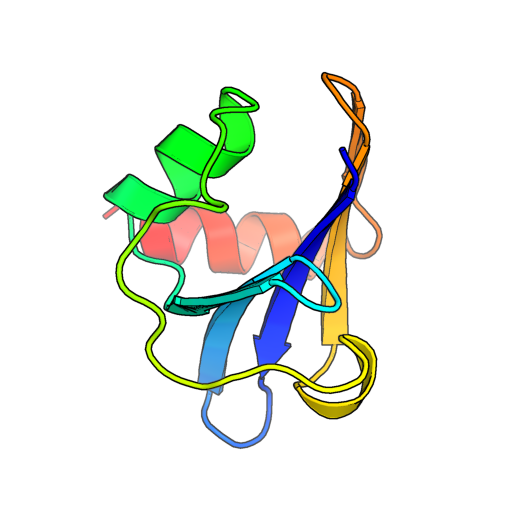A 1 75 ? -6.958 7.249 -2.887 1.00 92.44 75 TRP A O 1
ATOM 598 N N . GLU A 1 76 ? -8.732 7.510 -4.234 1.00 92.25 76 GLU A N 1
ATOM 599 C CA . GLU A 1 76 ? -8.767 8.965 -4.079 1.00 92.25 76 GLU A CA 1
ATOM 600 C C . GLU A 1 76 ? -9.032 9.384 -2.632 1.00 92.25 76 GLU A C 1
ATOM 602 O O . GLU A 1 76 ? -8.392 10.323 -2.146 1.00 92.25 76 GLU A O 1
ATOM 607 N N . GLU A 1 77 ? -9.927 8.681 -1.938 1.00 91.69 77 GLU A N 1
ATOM 608 C CA . GLU A 1 77 ? -10.232 8.915 -0.526 1.00 91.69 77 GLU A CA 1
ATOM 609 C C . GLU A 1 77 ? -9.001 8.692 0.362 1.00 91.69 77 GLU A C 1
ATOM 611 O O . GLU A 1 77 ? -8.572 9.608 1.074 1.00 91.69 77 GLU A O 1
ATOM 616 N N . ARG A 1 78 ? -8.391 7.502 0.291 1.00 90.06 78 ARG A N 1
ATOM 617 C CA . ARG A 1 78 ? -7.274 7.126 1.172 1.00 90.06 78 ARG A CA 1
ATOM 618 C C . ARG A 1 78 ? -6.011 7.908 0.848 1.00 90.06 78 ARG A C 1
ATOM 620 O O . ARG A 1 78 ? -5.358 8.420 1.754 1.00 90.06 78 ARG A O 1
ATOM 627 N N . ARG A 1 79 ? -5.710 8.116 -0.439 1.00 88.62 79 ARG A N 1
ATOM 628 C CA . ARG A 1 79 ? -4.583 8.957 -0.875 1.00 88.62 79 ARG A CA 1
ATOM 629 C C . ARG A 1 79 ? -4.703 10.369 -0.310 1.00 88.62 79 ARG A C 1
ATOM 631 O O . ARG A 1 79 ? -3.730 10.866 0.243 1.00 88.62 79 ARG A O 1
ATOM 638 N N . ARG A 1 80 ? -5.888 10.993 -0.383 1.00 88.06 80 ARG A N 1
ATOM 639 C CA . A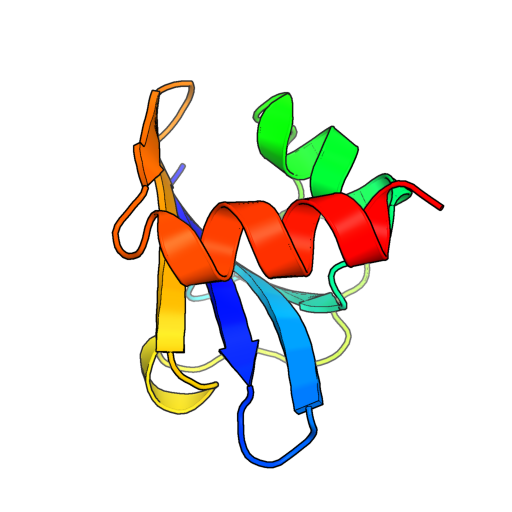RG A 1 80 ? -6.114 12.329 0.200 1.00 88.06 80 ARG A CA 1
ATOM 640 C C . ARG A 1 80 ? -5.938 12.343 1.712 1.00 88.06 80 ARG A C 1
ATOM 642 O O . ARG A 1 80 ? -5.367 13.299 2.228 1.00 88.06 80 ARG A O 1
ATOM 649 N N . SER A 1 81 ? -6.404 11.306 2.407 1.00 86.75 81 SER A N 1
ATOM 650 C CA . SER A 1 81 ? -6.229 11.185 3.860 1.00 86.75 81 SER A CA 1
ATOM 651 C C . SER A 1 81 ? -4.757 11.089 4.276 1.00 86.75 81 SER A C 1
ATOM 653 O O . SER A 1 81 ? -4.418 11.463 5.394 1.00 86.75 81 SER A O 1
ATOM 655 N N . LEU A 1 82 ? -3.890 10.599 3.388 1.00 84.38 82 LEU A N 1
ATOM 656 C CA . LEU A 1 82 ? -2.452 10.439 3.612 1.00 84.38 82 LEU A CA 1
ATOM 657 C C . LEU A 1 82 ? -1.611 11.608 3.072 1.00 84.38 82 LEU A C 1
ATOM 659 O O . LEU A 1 82 ? -0.393 11.596 3.215 1.00 84.38 82 LEU A O 1
ATOM 663 N N . GLU A 1 83 ? -2.223 12.611 2.440 1.00 77.31 83 GLU A N 1
ATOM 664 C CA . GLU A 1 83 ? -1.536 13.811 1.932 1.00 77.31 83 GLU A CA 1
ATOM 665 C C . GLU A 1 83 ? -1.520 14.981 2.940 1.00 77.31 83 GLU A C 1
ATOM 667 O O . GLU A 1 83 ? -0.923 16.017 2.640 1.00 77.31 83 GLU A O 1
ATOM 672 N N . TRP A 1 84 ? -2.165 14.839 4.106 1.00 57.56 84 TRP A N 1
ATOM 673 C CA . TRP A 1 84 ? -2.375 15.905 5.101 1.00 57.56 84 TRP A CA 1
ATOM 674 C C . TRP A 1 84 ? -1.562 15.715 6.385 1.00 57.56 84 TRP A C 1
ATOM 676 O O . TRP A 1 84 ? -1.517 14.580 6.908 1.00 57.56 84 TRP A O 1
#